Protein AF-A0A3M1IT07-F1 (afdb_monomer_lite)

pLDDT: mean 84.41, std 12.86, range [57.12, 96.81]

Foldseek 3Di:
DDDDDDDDDDDDPPDLLAWPQADPPDPDRPDIDADWDQDPVGIWGKAAQVSVLVVVLVCQVVVPPPAFAFDWDDDPPDIWGLCDVPRHVSCVAANTWDADDPDPVSVVVCVVVVRCVVGDDDPGIDTDHHPDDDGMGTD

Radius of gyration: 18.77 Å; chains: 1; bounding box: 45×37×48 Å

Sequence (139 aa):
MSFVTGLLLIDAPASALNNLGSVPGARTDNTVGVKMIKTKEGAYPYVSAQAFRYWLRTTLENADLGWQSAPIFREKKVAYTDANPIKWWDDDLFGYMRAPSKKADAAKAREEAGTLVEATPTTDTVTRVSPFRVSTLVS

Secondary structure (DSSP, 8-state):
------------TT---SEEEE-TT-SSTT-EEEPEEE-SS-EEEEE-HHHHHHHHHHHHHHTTS---PPPEEEETTEEEE---TTT-HHHHHH-EEE-----HHHHHHHHHT-TTTTSPP-SS-EEE--SS----EE-

Structure (mmCIF, N/CA/C/O backbone):
data_AF-A0A3M1IT07-F1
#
_entry.id   AF-A0A3M1IT07-F1
#
loop_
_atom_site.group_PDB
_atom_site.id
_atom_site.type_symbol
_atom_site.label_atom_id
_atom_site.label_alt_id
_atom_site.label_comp_id
_atom_site.label_asym_id
_atom_site.label_entity_id
_atom_site.label_seq_id
_atom_site.pdbx_PDB_ins_code
_atom_site.Cartn_x
_atom_site.Cartn_y
_atom_site.Cartn_z
_atom_site.occupancy
_atom_site.B_iso_or_equiv
_atom_site.auth_seq_id
_atom_site.auth_comp_id
_atom_site.auth_asym_id
_atom_site.auth_atom_id
_atom_site.pdbx_PDB_model_num
ATOM 1 N N . MET A 1 1 ? -17.639 -7.177 -17.597 1.00 65.56 1 MET A N 1
ATOM 2 C CA . MET A 1 1 ? -16.620 -7.228 -16.527 1.00 65.56 1 MET A CA 1
ATOM 3 C C . MET A 1 1 ? -17.293 -7.708 -15.261 1.00 65.56 1 MET A C 1
ATOM 5 O O . MET A 1 1 ? -18.309 -7.140 -14.886 1.00 65.56 1 MET A O 1
ATOM 9 N N . SER A 1 2 ? -16.770 -8.768 -14.659 1.00 87.25 2 SER A N 1
ATOM 10 C CA . SE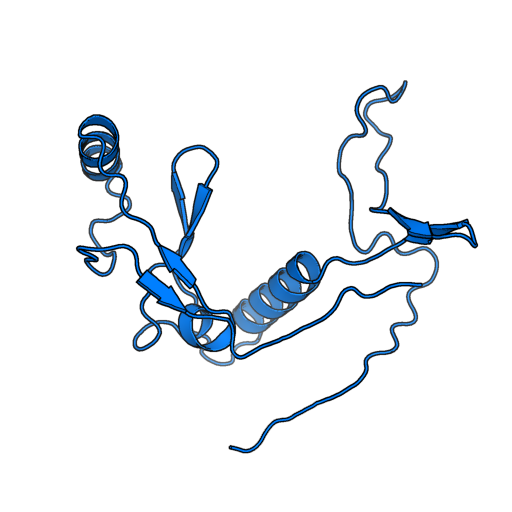R A 1 2 ? -17.222 -9.306 -13.376 1.00 87.25 2 SER A CA 1
ATOM 11 C C . SER A 1 2 ? -16.377 -8.709 -12.252 1.00 87.25 2 SER A C 1
ATOM 13 O O . SER A 1 2 ? -15.153 -8.678 -12.358 1.00 87.25 2 SER A O 1
ATOM 15 N N . PHE A 1 3 ? -17.025 -8.234 -11.190 1.00 91.38 3 PHE A N 1
ATOM 16 C CA . PHE A 1 3 ? -16.362 -7.701 -10.001 1.00 91.38 3 PHE A CA 1
ATOM 17 C C . PHE A 1 3 ? -16.742 -8.544 -8.788 1.00 91.38 3 PHE A C 1
ATOM 19 O O . PHE A 1 3 ? -17.893 -8.959 -8.661 1.00 91.38 3 PHE A O 1
ATOM 26 N N . VAL A 1 4 ? -15.785 -8.761 -7.887 1.00 94.75 4 VAL A N 1
ATOM 27 C CA . VAL A 1 4 ? -16.045 -9.300 -6.549 1.00 94.75 4 VAL A CA 1
ATOM 28 C C . VAL A 1 4 ? -16.060 -8.122 -5.583 1.00 94.75 4 VAL A C 1
ATOM 30 O O . VAL A 1 4 ? -15.157 -7.289 -5.595 1.00 94.75 4 VAL A O 1
ATOM 33 N N . THR A 1 5 ? -17.113 -8.008 -4.780 1.00 95.69 5 THR A N 1
ATOM 34 C CA . THR A 1 5 ? -17.260 -6.963 -3.760 1.00 95.69 5 THR A CA 1
ATOM 35 C C . THR A 1 5 ? -17.647 -7.621 -2.447 1.00 95.69 5 THR A C 1
ATOM 37 O O . THR A 1 5 ? -18.413 -8.581 -2.439 1.00 95.69 5 THR A O 1
ATOM 40 N N . GLY A 1 6 ? -17.105 -7.115 -1.345 1.00 94.62 6 GLY A N 1
ATOM 41 C CA . GLY A 1 6 ? -17.363 -7.640 -0.012 1.00 94.62 6 GLY A CA 1
ATOM 42 C C . GLY A 1 6 ? -17.228 -6.559 1.050 1.00 94.62 6 GLY A C 1
ATOM 43 O O . GLY A 1 6 ? -16.728 -5.464 0.784 1.00 94.62 6 GLY A O 1
ATOM 44 N N . LEU A 1 7 ? -17.684 -6.892 2.252 1.00 95.25 7 LEU A N 1
ATOM 45 C CA . LEU A 1 7 ? -17.575 -6.062 3.444 1.00 95.25 7 LEU A CA 1
ATOM 46 C C . LEU A 1 7 ? -16.818 -6.844 4.515 1.00 95.25 7 LEU A C 1
ATOM 48 O O . LEU A 1 7 ? -17.027 -8.044 4.676 1.00 95.25 7 LEU A O 1
ATOM 52 N N . LEU A 1 8 ? -15.936 -6.151 5.232 1.00 93.00 8 LEU A N 1
ATOM 53 C CA . LEU A 1 8 ? -15.160 -6.711 6.330 1.00 93.00 8 LEU A CA 1
ATOM 54 C C . LEU A 1 8 ? -15.595 -6.038 7.629 1.00 93.00 8 LEU A C 1
ATOM 56 O O . LEU A 1 8 ? -15.523 -4.816 7.745 1.00 93.00 8 LEU A O 1
ATOM 60 N N . LEU A 1 9 ? -16.011 -6.850 8.598 1.00 92.69 9 LEU A N 1
ATOM 61 C CA . LEU A 1 9 ? -16.128 -6.459 9.996 1.00 92.69 9 LEU A CA 1
ATOM 62 C C . LEU A 1 9 ? -14.959 -7.102 10.740 1.00 92.69 9 LEU A C 1
ATOM 64 O O . LEU A 1 9 ? -14.793 -8.319 10.681 1.00 92.69 9 LEU A O 1
ATOM 68 N N . ILE A 1 10 ? -14.139 -6.287 11.397 1.00 90.62 10 ILE A N 1
ATOM 69 C CA . ILE A 1 10 ? -12.971 -6.758 12.141 1.00 90.62 10 ILE A CA 1
ATOM 70 C C . ILE A 1 10 ? -13.201 -6.461 13.617 1.00 90.62 10 ILE A C 1
ATOM 72 O O . ILE A 1 10 ? -13.256 -5.297 14.006 1.00 90.62 10 ILE A O 1
ATOM 76 N N . ASP A 1 11 ? -13.310 -7.514 14.421 1.00 92.38 11 ASP A N 1
ATOM 77 C CA . ASP A 1 11 ? -13.308 -7.409 15.877 1.00 92.38 11 ASP A CA 1
ATOM 78 C C . ASP A 1 11 ? -11.861 -7.483 16.383 1.00 92.38 11 ASP A C 1
ATOM 80 O O . ASP A 1 11 ? -11.190 -8.509 16.255 1.00 92.38 11 ASP A O 1
ATOM 84 N N . ALA A 1 12 ? -11.349 -6.356 16.875 1.00 89.38 12 ALA A N 1
ATOM 85 C CA . ALA A 1 12 ? -9.958 -6.197 17.292 1.00 89.38 12 ALA A CA 1
ATOM 86 C C . ALA A 1 12 ? -9.874 -5.350 18.577 1.00 89.38 12 ALA A C 1
ATOM 88 O O . ALA A 1 12 ? -9.439 -4.191 18.542 1.00 89.38 12 ALA A O 1
ATOM 89 N N . PRO A 1 13 ? -10.307 -5.896 19.729 1.00 86.50 13 PRO A N 1
ATOM 90 C CA . PRO A 1 13 ? -10.332 -5.160 20.986 1.00 86.50 13 PRO A CA 1
ATOM 91 C C . PRO A 1 13 ? -8.919 -4.726 21.392 1.00 86.50 13 PRO A C 1
ATOM 93 O O . PRO A 1 13 ? -7.951 -5.469 21.225 1.00 86.50 13 PRO A O 1
ATOM 96 N N . ALA A 1 14 ? -8.799 -3.495 21.902 1.00 83.56 14 ALA A N 1
ATOM 97 C CA . ALA A 1 14 ? -7.543 -2.887 22.366 1.00 83.56 14 ALA A CA 1
ATOM 98 C C . ALA A 1 14 ? -6.366 -2.935 21.360 1.00 83.56 14 ALA A C 1
ATOM 100 O O . ALA A 1 14 ? -5.204 -2.823 21.750 1.00 83.56 14 ALA A O 1
ATOM 101 N N . SER A 1 15 ? -6.645 -3.091 20.062 1.00 85.75 15 SER A N 1
ATOM 102 C CA . SER A 1 15 ? -5.615 -3.288 19.041 1.00 85.75 15 SER A CA 1
ATOM 103 C C . SER A 1 15 ? -5.174 -1.975 18.391 1.00 85.75 15 SER A C 1
ATOM 105 O O . SER A 1 15 ? -5.985 -1.180 17.918 1.00 85.75 15 SER A O 1
ATOM 107 N N . ALA A 1 16 ? -3.860 -1.769 18.288 1.00 86.69 16 ALA A N 1
ATOM 108 C CA . ALA A 1 16 ? -3.256 -0.616 17.618 1.00 86.69 16 ALA A CA 1
ATOM 109 C C . ALA A 1 16 ? -2.967 -0.913 16.135 1.00 86.69 16 ALA A C 1
ATOM 111 O O . ALA A 1 16 ? -1.821 -0.927 15.689 1.00 86.69 16 ALA A O 1
ATOM 112 N N . LEU A 1 17 ? -4.024 -1.164 15.361 1.00 87.62 17 LEU A N 1
ATOM 113 C CA .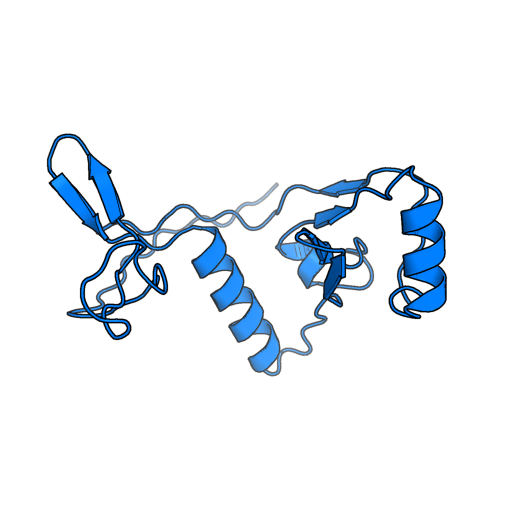 LEU A 1 17 ? -3.927 -1.650 13.979 1.00 87.62 17 LEU A CA 1
ATOM 114 C C . LEU A 1 17 ? -3.244 -0.676 12.996 1.00 87.62 17 LEU A C 1
ATOM 116 O O . LEU A 1 17 ? -2.735 -1.089 11.965 1.00 87.62 17 LEU A O 1
ATOM 120 N N . ASN A 1 18 ? -3.201 0.626 13.267 1.00 89.19 18 ASN A N 1
ATOM 121 C CA . ASN A 1 18 ? -2.556 1.584 12.366 1.00 89.19 18 ASN A CA 1
ATOM 122 C C . ASN A 1 18 ? -1.829 2.649 13.173 1.00 89.19 18 ASN A C 1
ATOM 124 O O . ASN A 1 18 ? -2.401 3.679 13.537 1.00 89.19 18 ASN A O 1
ATOM 128 N N . ASN A 1 19 ? -0.563 2.371 13.470 1.00 86.06 19 ASN A N 1
ATOM 129 C CA . ASN A 1 19 ? 0.252 3.251 14.288 1.00 86.06 19 ASN A CA 1
ATOM 130 C C . ASN A 1 19 ? 0.608 4.548 13.549 1.00 86.06 19 ASN A C 1
ATOM 132 O O . ASN A 1 19 ? 0.963 4.563 12.368 1.00 86.06 19 ASN A O 1
ATOM 136 N N . LEU A 1 20 ? 0.515 5.654 14.279 1.00 76.88 20 LEU A N 1
ATOM 137 C CA . LEU A 1 20 ? 0.920 6.991 13.859 1.00 76.88 20 LEU A CA 1
ATOM 138 C C . LEU A 1 20 ? 2.446 7.171 13.960 1.00 76.88 20 LEU A C 1
ATOM 140 O O . LEU A 1 20 ? 2.993 8.055 13.307 1.00 76.88 20 LEU A O 1
ATOM 144 N N . GLY A 1 21 ? 3.124 6.308 14.723 1.00 75.50 21 GLY A N 1
ATOM 145 C CA . GLY A 1 21 ? 4.536 6.462 15.067 1.00 75.50 21 GLY A CA 1
ATOM 146 C C . GLY A 1 21 ? 4.712 7.432 16.235 1.00 75.50 21 GLY A C 1
ATOM 147 O O . GLY A 1 21 ? 3.830 7.539 17.091 1.00 75.50 21 GLY A O 1
ATOM 148 N N . SER A 1 22 ? 5.848 8.128 16.272 1.00 68.81 22 SER A N 1
ATOM 149 C CA . SER A 1 22 ? 6.112 9.156 17.277 1.00 68.81 22 SER A CA 1
ATOM 150 C C . SER A 1 22 ? 5.193 10.362 17.075 1.00 68.81 22 SER A C 1
ATOM 152 O O . SER A 1 22 ? 4.991 10.843 15.959 1.00 68.81 22 SER A O 1
ATOM 154 N N . VAL A 1 23 ? 4.617 10.852 18.171 1.00 66.56 23 VAL A N 1
ATOM 155 C CA . VAL A 1 23 ? 3.729 12.019 18.159 1.00 66.56 23 VAL A CA 1
ATOM 156 C C . VAL A 1 23 ? 4.573 13.282 18.371 1.00 66.56 23 VAL A C 1
ATOM 158 O O . VAL A 1 23 ? 5.154 13.437 19.449 1.00 66.56 23 VAL A O 1
ATOM 161 N N . PRO A 1 24 ? 4.655 14.207 17.393 1.00 63.34 24 PRO A N 1
ATOM 162 C CA . PRO A 1 24 ? 5.401 15.449 17.567 1.00 63.34 24 PRO A CA 1
ATOM 163 C C . PRO A 1 24 ? 4.844 16.251 18.751 1.00 63.34 24 PRO A C 1
ATOM 165 O O . PRO A 1 24 ? 3.660 16.583 18.770 1.00 63.34 24 PRO A O 1
ATOM 168 N N . GLY A 1 25 ? 5.687 16.550 19.743 1.00 64.94 25 GLY A N 1
ATOM 169 C CA . GLY A 1 25 ? 5.293 17.287 20.951 1.00 64.94 25 GLY A CA 1
ATOM 170 C C . GLY A 1 25 ? 4.804 16.425 22.122 1.00 64.94 25 GLY A C 1
ATOM 171 O O . GLY A 1 25 ? 4.388 16.981 23.140 1.00 64.94 25 GLY A O 1
ATOM 172 N N . ALA A 1 26 ? 4.862 15.092 22.027 1.00 67.56 26 ALA A N 1
ATOM 173 C CA . ALA A 1 26 ? 4.667 14.238 23.196 1.00 67.56 26 ALA A CA 1
ATOM 174 C C . ALA A 1 26 ? 5.796 14.450 24.219 1.00 67.56 26 ALA A C 1
ATOM 176 O O . ALA A 1 26 ? 6.965 14.559 23.863 1.00 67.56 26 ALA A O 1
ATOM 177 N N . ARG A 1 27 ? 5.436 14.498 25.510 1.00 57.66 27 ARG A N 1
ATOM 178 C CA . ARG A 1 27 ? 6.386 14.683 26.626 1.00 57.66 27 ARG A CA 1
ATOM 179 C C . ARG A 1 27 ? 7.395 13.539 26.771 1.00 57.66 27 ARG A C 1
ATOM 181 O O . ARG A 1 27 ? 8.403 13.717 27.445 1.00 57.66 27 ARG A O 1
ATOM 188 N N . THR A 1 28 ? 7.098 12.376 26.200 1.00 57.94 28 THR A N 1
ATOM 189 C CA . THR A 1 28 ? 7.916 11.167 26.283 1.00 57.94 28 THR A CA 1
ATOM 190 C C . THR A 1 28 ? 7.977 10.487 24.918 1.00 57.94 28 THR A C 1
ATOM 192 O O . THR A 1 28 ? 6.945 10.282 24.273 1.00 57.94 28 THR A O 1
ATOM 195 N N . ASP A 1 29 ? 9.178 10.074 24.512 1.00 58.16 29 ASP A N 1
ATOM 196 C CA . ASP A 1 29 ? 9.435 9.399 23.228 1.00 58.16 29 ASP A CA 1
ATOM 197 C C . ASP A 1 29 ? 8.750 8.023 23.101 1.00 58.16 29 ASP A C 1
ATOM 199 O O . ASP A 1 29 ? 8.655 7.470 22.009 1.00 58.16 29 ASP A O 1
ATOM 203 N N . ASN A 1 30 ? 8.207 7.491 24.201 1.00 57.12 30 ASN A N 1
ATOM 204 C CA . ASN A 1 30 ? 7.501 6.206 24.244 1.00 57.12 30 ASN A CA 1
ATOM 205 C C . ASN A 1 30 ? 5.991 6.317 23.975 1.00 57.12 30 ASN A C 1
ATOM 207 O O . ASN A 1 30 ? 5.275 5.320 24.063 1.00 57.12 30 ASN A O 1
ATOM 211 N N . THR A 1 31 ? 5.477 7.513 23.675 1.00 61.44 31 THR A N 1
ATOM 212 C CA . THR A 1 31 ? 4.061 7.673 23.328 1.00 61.44 31 THR A CA 1
ATOM 213 C C . THR A 1 31 ? 3.850 7.315 21.861 1.00 61.44 31 THR A C 1
ATOM 215 O O . THR A 1 31 ? 4.245 8.068 20.969 1.00 61.44 31 THR A O 1
ATOM 218 N N . VAL A 1 32 ? 3.189 6.185 21.607 1.00 64.06 32 VAL A N 1
ATOM 219 C CA . VAL A 1 32 ? 2.789 5.777 20.257 1.00 64.06 32 VAL A CA 1
ATOM 220 C C . VAL A 1 32 ? 1.282 5.963 20.106 1.00 64.06 32 VAL A C 1
ATOM 222 O O . VAL A 1 32 ? 0.499 5.426 20.885 1.00 64.06 32 VAL A O 1
ATOM 225 N N . GLY A 1 33 ? 0.873 6.776 19.132 1.00 78.06 33 GLY A N 1
ATOM 226 C CA . GLY A 1 33 ? -0.539 7.038 18.847 1.00 78.06 33 GLY A CA 1
ATOM 227 C C . GLY A 1 33 ? -1.095 6.114 17.766 1.00 78.06 33 GLY A C 1
ATOM 228 O O . GLY A 1 33 ? -0.359 5.676 16.887 1.00 78.06 33 GLY A O 1
ATOM 229 N N . VAL A 1 34 ? -2.408 5.889 17.763 1.00 86.44 34 VAL A N 1
ATOM 230 C CA . VAL A 1 34 ? -3.126 5.279 16.629 1.00 86.44 34 VAL A CA 1
ATOM 231 C C . VAL A 1 34 ? -3.615 6.390 15.700 1.00 86.44 34 VAL A C 1
ATOM 233 O O . VAL A 1 34 ? -3.926 7.495 16.149 1.00 86.44 34 VAL A O 1
ATOM 236 N N . LYS A 1 35 ? -3.671 6.137 14.389 1.00 89.50 35 LYS A N 1
ATOM 237 C CA . LYS A 1 35 ? -4.250 7.108 13.453 1.00 89.50 35 LYS A CA 1
ATOM 238 C C . LYS A 1 35 ? -5.747 7.264 13.715 1.00 89.50 35 LYS A C 1
ATOM 240 O O . LYS A 1 35 ? -6.483 6.281 13.740 1.00 89.50 35 LYS A O 1
ATOM 245 N N . MET A 1 36 ? -6.183 8.515 13.848 1.00 90.44 36 MET A N 1
ATOM 246 C CA . MET A 1 36 ? -7.572 8.877 14.134 1.00 90.44 36 MET A CA 1
ATOM 247 C C . MET A 1 36 ? -8.179 9.678 12.980 1.00 90.44 36 MET A C 1
ATOM 249 O O . MET A 1 36 ? -7.498 10.510 12.376 1.00 90.44 36 MET A O 1
ATOM 253 N N . ILE A 1 37 ? -9.464 9.464 12.706 1.00 90.62 37 ILE A N 1
ATOM 254 C CA . ILE A 1 37 ? -10.289 10.321 11.852 1.00 90.62 37 ILE A CA 1
ATOM 255 C C . ILE A 1 37 ? -11.234 11.134 12.738 1.00 90.62 37 ILE A C 1
ATOM 257 O O . ILE A 1 37 ? -11.772 10.619 13.715 1.00 90.62 37 ILE A O 1
ATOM 261 N N . LYS A 1 38 ? -11.408 12.423 12.429 1.00 91.88 38 LYS A N 1
ATOM 262 C CA . LYS A 1 38 ? -12.335 13.304 13.151 1.00 91.88 38 LYS A CA 1
ATOM 263 C C . LYS A 1 38 ? -13.651 13.394 12.389 1.00 91.88 38 LYS A C 1
ATOM 265 O O . LYS A 1 38 ? -13.653 13.740 11.210 1.00 91.88 38 LYS A O 1
ATOM 270 N N . THR A 1 39 ? -14.749 13.124 13.076 1.00 90.06 39 THR A N 1
ATOM 271 C CA . THR A 1 39 ? -16.121 13.262 12.579 1.00 90.06 39 THR A CA 1
ATOM 272 C C . THR A 1 39 ? -16.886 14.241 13.475 1.00 90.06 39 THR A C 1
ATOM 274 O O . THR A 1 39 ? -16.333 14.781 14.435 1.00 90.06 39 THR A O 1
ATOM 277 N N . LYS A 1 40 ? -18.162 14.503 13.166 1.00 92.50 40 LYS A N 1
ATOM 278 C CA . LYS A 1 40 ? -19.026 15.314 14.043 1.00 92.50 40 LYS A CA 1
ATOM 279 C C . LYS A 1 40 ? -19.294 14.640 15.395 1.00 92.50 40 LYS A C 1
ATOM 281 O O . LYS A 1 40 ? -19.582 15.335 16.359 1.00 92.50 40 LYS A O 1
ATOM 286 N N . GLU A 1 41 ? -19.206 13.316 15.444 1.00 91.56 41 GLU A N 1
ATOM 287 C CA . GLU A 1 41 ? -19.537 12.495 16.614 1.00 91.56 41 GLU A CA 1
ATOM 288 C C . GLU A 1 41 ? -18.323 12.256 17.518 1.00 91.56 41 GLU A C 1
ATOM 290 O O . GLU A 1 41 ? -18.477 11.943 18.695 1.00 91.56 41 GLU A O 1
ATOM 295 N N . GLY A 1 42 ? -17.106 12.452 17.001 1.00 91.31 42 GLY A N 1
ATOM 296 C CA . GLY A 1 42 ? -15.888 12.315 17.787 1.00 91.31 42 GLY A CA 1
ATOM 297 C C . GLY A 1 42 ? -14.662 11.974 16.951 1.00 91.31 42 GLY A C 1
ATOM 298 O O . GLY A 1 42 ? -14.626 12.167 15.735 1.00 91.31 42 GLY A O 1
ATOM 299 N N . ALA A 1 43 ? -13.622 11.486 17.624 1.00 90.25 43 ALA A N 1
ATOM 300 C CA . ALA A 1 43 ? -12.428 10.957 16.983 1.00 90.25 43 ALA A CA 1
ATOM 301 C C . ALA A 1 43 ? -12.447 9.427 17.054 1.00 90.25 43 ALA A C 1
ATOM 303 O O . ALA A 1 43 ? -12.491 8.869 18.147 1.00 90.25 43 ALA A O 1
ATOM 304 N N . TYR A 1 44 ? -12.346 8.772 15.900 1.00 90.00 44 TYR A N 1
ATOM 305 C CA . TYR A 1 44 ? -12.380 7.314 15.781 1.00 90.00 44 TYR A CA 1
ATOM 306 C C . TYR A 1 44 ? -11.033 6.789 15.285 1.00 90.00 44 TYR A C 1
ATOM 308 O O . TYR A 1 44 ? -10.446 7.402 14.382 1.00 90.00 44 TYR A O 1
ATOM 316 N N . PRO A 1 45 ? -10.514 5.679 15.836 1.00 90.38 45 PRO A N 1
ATOM 317 C CA . PRO A 1 45 ? -9.352 5.022 15.260 1.00 90.38 45 PRO A CA 1
ATOM 318 C C . PRO A 1 45 ? -9.701 4.486 13.871 1.00 90.38 45 PRO A C 1
ATOM 320 O O . PRO A 1 45 ? -10.818 4.027 13.628 1.00 90.38 45 PRO A O 1
ATOM 323 N N . TYR A 1 46 ? -8.745 4.546 12.945 1.00 92.38 46 TYR A N 1
ATOM 324 C CA . TYR A 1 46 ? -8.946 4.008 11.602 1.00 92.38 46 TYR A CA 1
ATOM 325 C C . TYR A 1 46 ? -7.696 3.331 11.039 1.00 92.38 46 TYR A C 1
ATOM 327 O O . TYR A 1 46 ? -6.556 3.755 11.255 1.00 92.38 46 TYR A O 1
ATOM 335 N N . VAL A 1 47 ? -7.918 2.310 10.215 1.00 94.44 47 VAL A N 1
ATOM 336 C CA . VAL A 1 47 ? -6.891 1.707 9.364 1.00 94.44 47 VAL A CA 1
ATOM 337 C C . VAL A 1 47 ? -6.993 2.325 7.979 1.00 94.44 47 VAL A C 1
ATOM 339 O O . VAL A 1 47 ? -8.050 2.307 7.343 1.00 94.44 47 VAL A O 1
ATOM 342 N N . SER A 1 48 ? -5.896 2.908 7.495 1.00 93.94 48 SER A N 1
ATOM 343 C CA . SER A 1 48 ? -5.882 3.490 6.157 1.00 93.94 48 SER A CA 1
ATOM 344 C C . SER A 1 48 ? -5.960 2.394 5.096 1.00 93.94 48 SER A C 1
ATOM 346 O O . SER A 1 48 ? -5.409 1.307 5.265 1.00 93.94 48 SER A O 1
ATOM 348 N N . ALA A 1 49 ? -6.560 2.706 3.946 1.00 94.62 49 ALA A N 1
ATOM 349 C CA . ALA A 1 49 ? -6.563 1.794 2.801 1.00 94.62 49 ALA A CA 1
ATOM 350 C C . ALA A 1 49 ? -5.140 1.362 2.389 1.00 94.62 49 ALA A C 1
ATOM 352 O O . ALA A 1 49 ? -4.929 0.255 1.903 1.00 94.62 49 ALA A O 1
ATOM 353 N N . GLN A 1 50 ? -4.145 2.232 2.598 1.00 92.31 50 GLN A N 1
ATOM 354 C CA . GLN A 1 50 ? -2.742 1.919 2.335 1.00 92.31 50 GLN A CA 1
ATOM 355 C C . GLN A 1 50 ? -2.172 0.898 3.326 1.00 92.31 50 GLN A C 1
ATOM 357 O O . GLN A 1 50 ? -1.445 0.010 2.895 1.00 92.31 50 GLN A O 1
ATOM 362 N N . ALA A 1 51 ? -2.503 1.002 4.618 1.00 93.69 51 ALA A N 1
ATOM 363 C CA . ALA A 1 51 ? -2.076 0.024 5.616 1.00 93.69 51 ALA A CA 1
ATOM 364 C C . ALA A 1 51 ? -2.663 -1.361 5.307 1.00 93.69 51 ALA A C 1
ATOM 366 O O . ALA A 1 51 ? -1.926 -2.340 5.286 1.00 93.69 51 ALA A O 1
ATOM 367 N N . PHE A 1 52 ? -3.948 -1.425 4.942 1.00 95.38 52 PHE A N 1
ATOM 368 C CA . PHE A 1 52 ? -4.572 -2.685 4.537 1.00 95.38 52 PHE A CA 1
ATOM 369 C C . PHE A 1 52 ? -3.917 -3.289 3.287 1.00 95.38 52 PHE A C 1
ATOM 371 O O . PHE A 1 52 ? -3.608 -4.477 3.261 1.00 95.38 52 PHE A O 1
ATOM 378 N N . ARG A 1 53 ? -3.659 -2.477 2.248 1.00 95.12 53 ARG A N 1
ATOM 379 C CA . ARG A 1 53 ? -2.944 -2.945 1.045 1.00 95.12 53 ARG A CA 1
ATOM 380 C C . ARG A 1 53 ? -1.551 -3.474 1.373 1.00 95.12 53 ARG A C 1
ATOM 382 O O . ARG A 1 53 ? -1.157 -4.492 0.821 1.00 95.12 53 ARG A O 1
ATOM 389 N N . TYR A 1 54 ? -0.832 -2.799 2.268 1.00 93.06 54 TYR A N 1
ATOM 390 C CA . TYR A 1 54 ? 0.473 -3.257 2.731 1.00 93.06 54 TYR A CA 1
ATOM 391 C C . TYR A 1 54 ? 0.376 -4.624 3.415 1.00 93.06 54 TYR A C 1
ATOM 393 O O . TYR A 1 54 ? 1.133 -5.519 3.061 1.00 93.06 54 TYR A O 1
ATOM 401 N N . TRP A 1 55 ? -0.592 -4.823 4.315 1.00 95.06 55 TRP A N 1
ATOM 402 C CA . TRP A 1 55 ? -0.809 -6.129 4.940 1.00 95.06 55 TRP A CA 1
ATOM 403 C C . TRP A 1 55 ? -1.101 -7.215 3.924 1.00 95.06 55 TRP A C 1
ATOM 405 O O . TRP A 1 55 ? -0.456 -8.251 3.966 1.00 95.06 55 TRP A O 1
ATOM 415 N N . LEU A 1 56 ? -2.020 -6.963 2.988 1.00 95.75 56 LEU A N 1
ATOM 416 C CA . LEU A 1 56 ? -2.353 -7.942 1.960 1.00 95.75 56 LEU A CA 1
ATOM 417 C C . LEU A 1 56 ? -1.125 -8.300 1.117 1.00 95.75 56 LEU A C 1
ATOM 419 O O . LEU A 1 56 ? -0.883 -9.478 0.890 1.00 95.75 56 LEU A O 1
ATOM 423 N N . ARG A 1 57 ? -0.327 -7.309 0.702 1.00 94.88 57 ARG A N 1
ATOM 424 C CA . ARG A 1 57 ? 0.928 -7.542 -0.024 1.00 94.88 57 ARG A CA 1
ATOM 425 C C . ARG A 1 57 ? 1.880 -8.430 0.773 1.00 94.88 57 ARG A C 1
ATOM 427 O O . ARG A 1 57 ? 2.330 -9.443 0.255 1.00 94.88 57 ARG A O 1
ATOM 434 N N . THR A 1 58 ? 2.128 -8.091 2.037 1.00 94.56 58 THR A N 1
ATOM 435 C CA . THR A 1 58 ? 3.001 -8.879 2.916 1.00 94.56 58 THR A CA 1
ATOM 436 C C . THR A 1 58 ? 2.445 -10.281 3.158 1.00 94.56 58 THR A C 1
ATOM 438 O O . THR A 1 58 ? 3.201 -11.243 3.207 1.00 94.56 58 THR A O 1
ATOM 441 N N . THR A 1 59 ? 1.130 -10.442 3.291 1.00 95.88 59 THR A N 1
ATOM 442 C CA . THR A 1 59 ? 0.511 -11.765 3.406 1.00 95.88 59 THR A CA 1
ATOM 443 C C . THR A 1 59 ? 0.730 -12.578 2.135 1.00 95.88 59 THR A C 1
ATOM 445 O O . THR A 1 59 ? 1.152 -13.722 2.240 1.00 95.88 59 THR A O 1
ATOM 448 N N . LEU A 1 60 ? 0.505 -12.000 0.951 1.00 95.88 60 LEU A N 1
ATOM 449 C CA . LEU A 1 60 ? 0.701 -12.678 -0.336 1.00 95.88 60 LEU A CA 1
ATOM 450 C C . LEU A 1 60 ? 2.161 -13.096 -0.555 1.00 95.88 60 LEU A C 1
ATOM 452 O O . LEU A 1 60 ? 2.411 -14.218 -0.986 1.00 95.88 60 LEU A O 1
ATOM 456 N N . GLU A 1 61 ? 3.109 -12.237 -0.179 1.00 93.88 61 GLU A N 1
ATOM 457 C CA . GLU A 1 61 ? 4.550 -12.526 -0.183 1.00 93.88 61 GLU A CA 1
ATOM 458 C C . GLU A 1 61 ? 4.923 -13.743 0.668 1.00 93.88 61 GLU A C 1
ATOM 460 O O . GLU A 1 61 ? 5.820 -14.496 0.302 1.00 93.88 61 GLU A O 1
ATOM 465 N N . ASN A 1 62 ? 4.223 -13.954 1.784 1.00 95.38 62 ASN A N 1
ATOM 466 C CA . ASN A 1 62 ? 4.523 -15.016 2.744 1.00 95.38 62 ASN A CA 1
ATOM 467 C C . ASN A 1 62 ? 3.610 -16.251 2.614 1.00 95.38 62 ASN A C 1
ATOM 469 O O . ASN A 1 62 ? 3.765 -17.198 3.379 1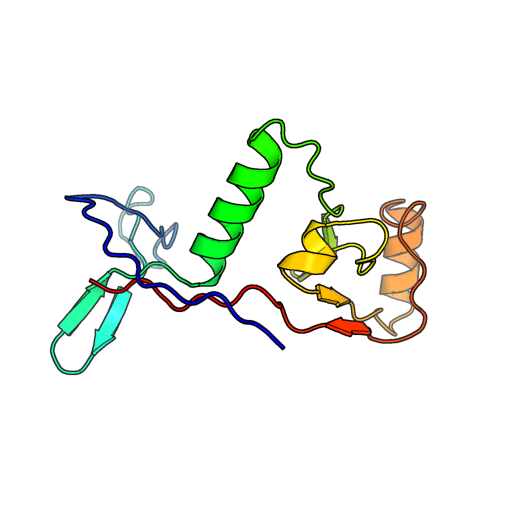.00 95.38 62 ASN A O 1
ATOM 473 N N . ALA A 1 63 ? 2.649 -16.256 1.685 1.00 93.44 63 ALA A N 1
ATOM 474 C CA . ALA A 1 63 ? 1.604 -17.284 1.606 1.00 93.44 63 ALA A CA 1
ATOM 475 C C . ALA A 1 63 ? 2.000 -18.559 0.827 1.00 93.44 63 ALA A C 1
ATOM 477 O O . ALA A 1 63 ? 1.150 -19.423 0.639 1.00 93.44 63 ALA A O 1
ATOM 478 N N . ASP A 1 64 ? 3.247 -18.674 0.354 1.00 92.25 64 ASP A N 1
ATOM 479 C CA . ASP A 1 64 ? 3.745 -19.791 -0.478 1.00 92.25 64 ASP A CA 1
ATOM 480 C C . ASP A 1 64 ? 2.872 -20.087 -1.721 1.00 92.25 64 ASP A C 1
ATOM 482 O O . ASP A 1 64 ? 2.659 -21.223 -2.135 1.00 92.25 64 ASP A O 1
ATOM 486 N N . LEU A 1 65 ? 2.329 -19.028 -2.336 1.00 94.44 65 LEU A N 1
ATOM 487 C CA . LEU A 1 65 ? 1.466 -19.108 -3.527 1.00 94.44 65 LEU A CA 1
ATOM 488 C C . LEU A 1 65 ? 2.233 -18.901 -4.846 1.00 94.44 65 LEU A C 1
ATOM 490 O O . LEU A 1 65 ? 1.619 -18.695 -5.892 1.00 94.44 65 LEU A O 1
ATOM 494 N N . GLY A 1 66 ? 3.569 -18.872 -4.803 1.00 94.56 66 GLY A N 1
ATOM 495 C CA . GLY A 1 66 ? 4.398 -18.462 -5.945 1.00 94.56 66 GLY A CA 1
ATOM 496 C C . GLY A 1 66 ? 4.233 -16.983 -6.326 1.00 94.56 66 GLY A C 1
ATOM 497 O O . GLY A 1 66 ? 4.435 -16.620 -7.484 1.00 94.56 66 GLY A O 1
ATOM 498 N N . TRP A 1 67 ? 3.831 -16.142 -5.365 1.00 96.06 67 TRP A N 1
ATOM 499 C CA . TRP A 1 67 ? 3.568 -14.718 -5.569 1.00 96.06 67 TRP A CA 1
ATOM 500 C C . TRP A 1 67 ? 4.792 -13.974 -6.128 1.00 96.06 67 TRP A C 1
ATOM 502 O O . TRP A 1 67 ? 5.884 -14.042 -5.567 1.00 96.06 67 TRP A O 1
ATOM 512 N N . GLN A 1 68 ? 4.595 -13.229 -7.221 1.00 95.81 68 GLN A N 1
ATOM 513 C CA . GLN A 1 68 ? 5.649 -12.462 -7.894 1.00 95.81 68 GLN A CA 1
ATOM 514 C C . GLN A 1 68 ? 5.627 -10.992 -7.448 1.00 95.81 68 GLN A C 1
ATOM 516 O O . GLN A 1 68 ? 4.961 -10.152 -8.067 1.00 95.81 68 GLN A O 1
ATOM 521 N N . SER A 1 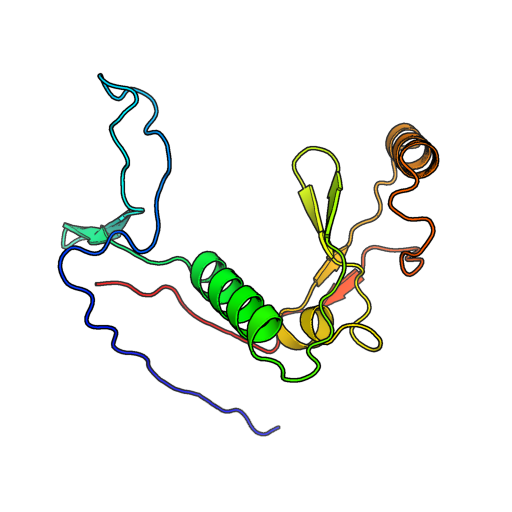69 ? 6.351 -10.673 -6.372 1.00 93.69 69 SER A N 1
ATOM 522 C CA . SER A 1 69 ? 6.466 -9.295 -5.871 1.00 93.69 69 SER A CA 1
ATOM 523 C C . SER A 1 69 ? 7.332 -8.411 -6.756 1.00 93.69 69 SER A C 1
ATOM 525 O O . SER A 1 69 ? 8.431 -8.793 -7.152 1.00 93.69 69 SER A O 1
ATOM 527 N N . ALA A 1 70 ? 6.863 -7.187 -7.002 1.00 92.88 70 ALA A N 1
ATOM 528 C CA . ALA A 1 70 ? 7.654 -6.179 -7.689 1.00 92.88 70 ALA A CA 1
ATOM 529 C C . ALA A 1 70 ? 8.775 -5.658 -6.770 1.00 92.88 70 ALA A C 1
ATOM 531 O O . ALA A 1 70 ? 8.528 -5.392 -5.588 1.00 92.88 70 ALA A O 1
ATOM 532 N N . PRO A 1 71 ? 9.998 -5.439 -7.285 1.00 90.50 71 PRO A N 1
ATOM 533 C CA . PRO A 1 71 ? 11.036 -4.760 -6.523 1.00 90.50 71 PRO A CA 1
ATOM 534 C C . PRO A 1 71 ? 10.610 -3.319 -6.211 1.00 90.50 71 PRO A C 1
ATOM 536 O O . PRO A 1 71 ? 9.987 -2.638 -7.031 1.00 90.50 71 PRO A O 1
ATOM 539 N N . ILE A 1 72 ? 10.957 -2.845 -5.011 1.00 88.25 72 ILE A N 1
ATOM 540 C CA . ILE A 1 72 ? 10.647 -1.486 -4.554 1.00 88.25 72 ILE A CA 1
ATOM 541 C C . ILE A 1 72 ? 11.897 -0.621 -4.671 1.00 88.25 72 ILE A C 1
ATOM 543 O O . ILE A 1 72 ? 12.864 -0.789 -3.926 1.00 88.25 72 ILE A O 1
ATOM 547 N N . PHE A 1 73 ? 11.834 0.375 -5.544 1.00 85.19 73 PHE A N 1
ATOM 548 C CA . PHE A 1 73 ? 12.867 1.390 -5.686 1.00 85.19 73 PHE A CA 1
ATOM 549 C C . PHE A 1 73 ? 12.557 2.580 -4.781 1.00 85.19 73 PHE A C 1
ATOM 551 O O . PHE A 1 73 ? 11.404 2.994 -4.635 1.00 85.19 73 PHE A O 1
ATOM 558 N N . ARG A 1 74 ? 13.593 3.144 -4.153 1.00 82.19 74 ARG A N 1
ATOM 559 C CA . ARG A 1 74 ? 13.475 4.327 -3.292 1.00 82.19 74 ARG A CA 1
ATOM 560 C C . ARG A 1 74 ? 14.370 5.441 -3.803 1.00 82.19 74 ARG A C 1
ATOM 562 O O . ARG A 1 74 ? 15.588 5.316 -3.817 1.00 82.19 74 ARG A O 1
ATOM 569 N N . GLU A 1 75 ? 13.753 6.562 -4.146 1.00 76.75 75 GLU A N 1
ATOM 570 C CA . GLU A 1 75 ? 14.434 7.796 -4.517 1.00 76.75 75 GLU A CA 1
ATOM 571 C C . GLU A 1 75 ? 14.027 8.910 -3.557 1.00 76.75 75 GLU A C 1
ATOM 573 O O . GLU A 1 75 ? 12.894 9.399 -3.572 1.00 76.75 75 GLU A O 1
ATOM 578 N N . LYS A 1 76 ? 14.967 9.348 -2.713 1.00 77.38 76 LYS A N 1
ATOM 579 C CA . LYS A 1 76 ? 14.723 10.361 -1.675 1.00 77.38 76 LYS A CA 1
ATOM 580 C C . LYS A 1 76 ? 13.536 9.969 -0.779 1.00 77.38 76 LYS A C 1
ATOM 582 O O . LYS A 1 76 ? 13.666 9.081 0.053 1.00 77.38 76 LYS A O 1
ATOM 587 N N . LYS A 1 77 ? 12.391 10.643 -0.932 1.00 77.88 77 LYS A N 1
ATOM 588 C CA . LYS A 1 77 ? 11.158 10.417 -0.156 1.00 77.88 77 LYS A CA 1
ATOM 589 C C . LYS A 1 77 ? 10.069 9.682 -0.947 1.00 77.88 77 LYS A C 1
ATOM 591 O O . LYS A 1 77 ? 8.946 9.582 -0.464 1.00 77.88 77 LYS A O 1
ATOM 596 N N . VAL A 1 78 ? 10.370 9.210 -2.155 1.00 80.88 78 VAL A N 1
ATOM 597 C CA . VAL A 1 78 ? 9.416 8.520 -3.027 1.00 80.88 78 VAL A CA 1
ATOM 598 C C . VAL A 1 78 ? 9.832 7.062 -3.157 1.00 80.88 78 VAL A C 1
ATOM 600 O O . VAL A 1 78 ? 10.985 6.767 -3.462 1.00 80.88 78 VAL A O 1
ATOM 603 N N . ALA A 1 79 ? 8.884 6.159 -2.923 1.00 85.38 79 ALA A N 1
ATOM 604 C CA . ALA A 1 79 ? 9.030 4.739 -3.205 1.00 85.38 79 ALA A CA 1
ATOM 605 C C . ALA A 1 79 ? 8.081 4.364 -4.344 1.00 85.38 79 ALA A C 1
ATOM 607 O O . ALA A 1 79 ? 6.932 4.810 -4.351 1.00 85.38 79 ALA A O 1
ATOM 608 N N . TYR A 1 80 ? 8.558 3.569 -5.294 1.00 88.88 80 TYR A N 1
ATOM 609 C CA . TYR A 1 80 ? 7.775 3.118 -6.438 1.00 88.88 80 TYR A CA 1
ATOM 610 C C . TYR A 1 80 ? 8.213 1.709 -6.858 1.00 88.88 80 TYR A C 1
ATOM 612 O O . TYR A 1 80 ? 9.329 1.285 -6.560 1.00 88.88 80 TYR A O 1
ATOM 620 N N . THR A 1 81 ? 7.312 0.973 -7.499 1.00 91.75 81 THR A N 1
ATOM 621 C CA . THR A 1 81 ? 7.550 -0.385 -8.004 1.00 91.75 81 THR A CA 1
ATOM 622 C C . THR A 1 81 ? 8.081 -0.359 -9.439 1.00 91.75 81 THR A C 1
ATOM 624 O O . THR A 1 81 ? 8.159 0.701 -10.068 1.00 91.75 81 THR A O 1
ATOM 627 N N . ASP A 1 82 ? 8.456 -1.520 -9.974 1.00 91.75 82 ASP A N 1
ATOM 628 C CA . ASP A 1 82 ? 9.033 -1.641 -11.317 1.00 91.75 82 ASP A CA 1
ATOM 629 C C . ASP A 1 82 ? 8.131 -1.138 -12.453 1.00 91.75 82 ASP A C 1
ATOM 631 O O . ASP A 1 82 ? 8.642 -0.673 -13.475 1.00 91.75 82 ASP A O 1
ATOM 635 N N . ALA A 1 83 ? 6.812 -1.122 -12.237 1.00 93.38 83 ALA A N 1
ATOM 636 C CA . ALA A 1 83 ? 5.795 -0.735 -13.210 1.00 93.38 83 ALA A CA 1
ATOM 637 C C . ALA A 1 83 ? 5.670 -1.723 -14.383 1.00 93.38 83 ALA A C 1
ATOM 639 O O . ALA A 1 83 ? 5.459 -1.323 -15.530 1.00 93.38 83 ALA A O 1
ATOM 640 N N . ASN A 1 84 ? 5.770 -3.021 -14.086 1.00 94.00 84 ASN A N 1
ATOM 641 C CA . ASN A 1 84 ? 5.662 -4.107 -15.054 1.00 94.00 84 ASN A CA 1
ATOM 642 C C . ASN A 1 84 ? 4.638 -5.165 -14.593 1.00 94.00 84 ASN A C 1
ATOM 644 O O . ASN A 1 84 ? 5.018 -6.163 -13.979 1.00 94.00 84 ASN A O 1
ATOM 648 N N . PRO A 1 85 ? 3.343 -4.993 -14.928 1.00 94.69 85 PRO A N 1
ATOM 649 C CA . PRO A 1 85 ? 2.281 -5.909 -14.505 1.00 94.69 85 PRO A CA 1
ATOM 650 C C . PRO A 1 85 ? 2.318 -7.264 -15.230 1.00 94.69 85 PRO A C 1
ATOM 652 O O . PRO A 1 85 ? 1.602 -8.180 -14.847 1.00 94.69 85 PRO A O 1
ATOM 655 N N . ILE A 1 86 ? 3.127 -7.405 -16.289 1.00 94.75 86 ILE A N 1
ATOM 656 C CA . ILE A 1 86 ? 3.315 -8.687 -16.986 1.00 94.75 86 ILE A CA 1
ATOM 657 C C . ILE A 1 86 ? 4.269 -9.576 -16.182 1.00 94.75 86 ILE A C 1
ATOM 659 O O . ILE A 1 86 ? 4.058 -10.782 -16.082 1.00 94.75 86 ILE A O 1
ATOM 663 N N . LYS A 1 87 ? 5.321 -8.978 -15.610 1.00 94.38 87 LYS A N 1
ATOM 664 C CA . LYS A 1 87 ? 6.324 -9.685 -14.807 1.00 94.38 87 LYS A CA 1
ATOM 665 C C . LYS A 1 87 ? 5.905 -9.819 -13.341 1.00 94.38 87 LYS A C 1
ATOM 667 O O . LYS A 1 87 ? 6.128 -10.868 -12.747 1.00 94.38 87 LYS A O 1
ATOM 672 N N . TRP A 1 88 ? 5.303 -8.776 -12.769 1.00 96.12 88 TRP A N 1
ATOM 673 C CA . TRP A 1 88 ? 5.033 -8.684 -11.336 1.00 96.12 88 TRP A CA 1
ATOM 674 C C . TRP A 1 88 ? 3.537 -8.644 -11.043 1.00 96.12 88 TRP A C 1
ATOM 676 O O . TRP A 1 88 ? 2.830 -7.715 -11.436 1.00 96.12 88 TRP A O 1
ATOM 686 N N . TRP A 1 89 ? 3.063 -9.626 -10.281 1.00 96.81 89 TRP A N 1
ATOM 687 C CA . TRP A 1 89 ? 1.657 -9.717 -9.882 1.00 96.81 89 TRP A CA 1
ATOM 688 C C . TRP A 1 89 ? 1.272 -8.597 -8.909 1.00 96.81 89 TRP A C 1
ATOM 690 O O . TRP A 1 89 ? 0.116 -8.184 -8.873 1.00 96.81 89 TRP A O 1
ATOM 700 N N . ASP A 1 90 ? 2.241 -8.048 -8.170 1.00 95.62 90 ASP A N 1
ATOM 701 C CA . ASP A 1 90 ? 2.043 -6.866 -7.322 1.00 95.62 90 ASP A CA 1
ATOM 702 C C . ASP A 1 90 ? 1.645 -5.625 -8.139 1.00 95.62 90 ASP A C 1
ATOM 704 O O . ASP A 1 90 ? 0.636 -4.983 -7.839 1.00 95.62 90 ASP A O 1
ATOM 708 N N . ASP A 1 91 ? 2.370 -5.340 -9.227 1.00 96.06 91 ASP A N 1
ATOM 709 C CA . ASP A 1 91 ? 2.035 -4.250 -10.155 1.00 96.06 91 ASP A CA 1
ATOM 710 C C . ASP A 1 91 ? 0.692 -4.493 -10.859 1.00 96.06 91 ASP A C 1
ATOM 712 O O . ASP A 1 91 ? -0.033 -3.541 -11.187 1.00 96.06 91 ASP A O 1
ATOM 716 N N . ASP A 1 92 ? 0.337 -5.764 -11.076 1.00 96.56 92 ASP A N 1
ATOM 717 C CA . ASP A 1 92 ? -0.958 -6.122 -11.637 1.00 96.56 92 ASP A CA 1
ATOM 718 C C . ASP A 1 92 ? -2.119 -5.894 -10.645 1.00 96.56 92 ASP A C 1
ATOM 720 O O . ASP A 1 92 ? -3.120 -5.259 -10.976 1.00 96.56 92 ASP A O 1
ATOM 724 N N . LEU A 1 93 ? -1.994 -6.353 -9.402 1.00 95.81 93 LEU A N 1
ATOM 725 C CA . LEU A 1 93 ? -3.091 -6.317 -8.434 1.00 95.81 93 LEU A CA 1
ATOM 726 C C . LEU A 1 93 ? -3.267 -4.948 -7.765 1.00 95.81 93 LEU A C 1
ATOM 728 O O . LEU A 1 93 ? -4.401 -4.498 -7.566 1.00 95.81 93 LEU A O 1
ATOM 732 N N . PHE A 1 94 ? -2.160 -4.295 -7.401 1.00 96.38 94 PHE A N 1
ATOM 733 C CA . PHE A 1 94 ? -2.156 -3.062 -6.606 1.00 96.38 94 PHE A CA 1
ATOM 734 C C . PHE A 1 94 ? -1.939 -1.794 -7.437 1.00 96.38 94 PHE A C 1
ATOM 736 O O . PHE A 1 94 ? -2.073 -0.681 -6.916 1.00 96.38 94 PHE A O 1
ATOM 743 N N . GLY A 1 95 ? -1.648 -1.946 -8.731 1.00 95.56 95 GLY A N 1
ATOM 744 C CA . GLY A 1 95 ? -1.332 -0.836 -9.620 1.00 95.56 95 GLY A CA 1
ATOM 745 C C . GLY A 1 95 ? -0.003 -0.160 -9.280 1.00 95.56 95 GLY A C 1
ATOM 746 O O . GLY A 1 95 ? 0.684 -0.499 -8.318 1.00 95.56 95 GLY A O 1
ATOM 747 N N . TYR A 1 96 ? 0.362 0.830 -10.088 1.00 94.75 96 TYR A N 1
ATOM 748 C CA . TYR A 1 96 ? 1.654 1.504 -9.986 1.00 94.75 96 TYR A CA 1
ATOM 749 C C . TYR A 1 96 ? 1.594 2.923 -10.549 1.00 94.75 96 TYR A C 1
ATOM 751 O O . TYR A 1 96 ? 0.729 3.283 -11.350 1.00 94.75 96 TYR A O 1
ATOM 759 N N . MET A 1 97 ? 2.560 3.736 -10.137 1.00 92.88 97 MET A N 1
ATOM 760 C CA . MET A 1 97 ? 2.850 5.038 -10.721 1.00 92.88 97 MET A CA 1
ATOM 761 C C . MET A 1 97 ? 4.362 5.214 -10.706 1.00 92.88 97 MET A C 1
ATOM 763 O O . MET A 1 97 ? 4.968 5.290 -9.638 1.00 92.88 97 MET A O 1
ATOM 767 N N . ARG A 1 98 ? 4.966 5.288 -11.890 1.00 89.31 98 ARG A N 1
ATOM 768 C CA . ARG A 1 98 ? 6.398 5.527 -12.051 1.00 89.31 98 ARG A CA 1
ATOM 769 C C . ARG A 1 98 ? 6.588 6.732 -12.950 1.00 89.31 98 ARG A C 1
ATOM 771 O O . ARG A 1 98 ? 6.210 6.720 -14.116 1.00 89.31 98 ARG A O 1
ATOM 778 N N . ALA A 1 99 ? 7.151 7.786 -12.372 1.00 85.00 99 ALA A N 1
ATOM 779 C CA . ALA A 1 99 ? 7.471 9.021 -13.067 1.00 85.00 99 ALA A CA 1
ATOM 780 C C . ALA A 1 99 ? 8.998 9.168 -13.117 1.00 85.00 99 ALA A C 1
ATOM 782 O O . ALA A 1 99 ? 9.617 9.450 -12.082 1.00 85.00 99 ALA A O 1
ATOM 783 N N . PRO A 1 100 ? 9.643 8.960 -14.276 1.00 74.62 100 PRO A N 1
ATOM 784 C CA . PRO A 1 100 ? 11.068 9.217 -14.391 1.00 74.62 100 PRO A CA 1
ATOM 785 C C . PRO A 1 100 ? 11.347 10.710 -14.142 1.00 74.62 100 PRO A C 1
ATOM 787 O O . PRO A 1 100 ? 10.719 11.595 -14.723 1.00 74.62 100 PRO A O 1
ATOM 790 N N . SER A 1 101 ? 12.294 11.010 -13.245 1.00 69.12 101 SER A N 1
ATOM 791 C CA . SER A 1 101 ? 12.750 12.379 -13.014 1.00 69.12 101 SER A CA 1
ATOM 792 C C . SER A 1 101 ? 13.424 12.914 -14.275 1.00 69.12 101 SER A C 1
ATOM 794 O O . SER A 1 101 ? 14.351 12.299 -14.790 1.00 69.12 101 SER A O 1
ATOM 796 N N . LYS A 1 102 ? 12.994 14.095 -14.731 1.00 65.19 102 LYS A N 1
ATOM 797 C CA . LYS A 1 102 ? 13.594 14.809 -15.872 1.00 65.19 102 LYS A CA 1
ATOM 798 C C . LYS A 1 102 ? 14.899 15.539 -15.517 1.00 65.19 102 LYS A C 1
ATOM 800 O O . LYS A 1 102 ? 15.497 16.174 -16.378 1.00 65.19 102 LYS A O 1
ATOM 805 N N . LYS A 1 103 ? 15.323 15.518 -14.246 1.00 66.81 103 LYS A N 1
ATOM 806 C CA . LYS A 1 103 ? 16.536 16.215 -13.786 1.00 66.81 103 LYS A CA 1
ATOM 807 C C . LYS A 1 103 ? 17.771 15.339 -14.004 1.00 66.81 103 LYS A C 1
ATOM 809 O O . LYS A 1 103 ? 17.806 14.218 -13.502 1.00 66.81 103 LYS A O 1
ATOM 814 N N . ALA A 1 104 ? 18.792 15.884 -14.667 1.00 60.09 104 ALA A N 1
ATOM 815 C CA . ALA A 1 104 ? 20.047 15.188 -14.973 1.00 60.09 104 ALA A CA 1
ATOM 816 C C . ALA A 1 104 ? 20.740 14.600 -13.725 1.00 60.09 104 ALA A C 1
ATOM 818 O O . ALA A 1 104 ? 21.236 13.478 -13.772 1.00 60.09 104 ALA A O 1
ATOM 819 N N . ASP A 1 105 ? 20.682 15.292 -12.582 1.00 60.97 105 ASP A N 1
ATOM 820 C CA . ASP A 1 105 ? 21.275 14.813 -11.321 1.00 60.97 105 ASP A CA 1
ATOM 821 C C . ASP A 1 105 ? 20.588 13.554 -10.777 1.00 60.97 105 ASP A C 1
ATOM 823 O O . ASP A 1 105 ? 21.216 12.708 -10.149 1.00 60.97 105 ASP A O 1
ATOM 827 N N . ALA A 1 106 ? 19.282 13.408 -11.024 1.00 61.19 106 ALA A N 1
ATOM 828 C CA . ALA A 1 106 ? 18.541 12.218 -10.623 1.00 61.19 106 ALA A CA 1
ATOM 829 C C . ALA A 1 106 ? 18.838 11.034 -11.553 1.00 61.19 106 ALA A C 1
ATOM 831 O O . ALA A 1 106 ? 18.850 9.902 -11.090 1.00 61.19 106 ALA A O 1
ATOM 832 N N . ALA A 1 107 ? 19.098 11.290 -12.839 1.00 61.44 107 ALA A N 1
ATOM 833 C CA . ALA A 1 107 ? 19.532 10.262 -13.781 1.00 61.44 107 ALA A CA 1
ATOM 834 C C . ALA A 1 107 ? 20.924 9.716 -13.417 1.00 61.44 107 ALA A C 1
ATOM 836 O O . ALA A 1 107 ? 21.091 8.504 -13.360 1.00 61.44 107 ALA A O 1
ATOM 837 N N . LYS A 1 108 ? 21.876 10.586 -13.050 1.00 59.44 108 LYS A N 1
ATOM 838 C CA . LYS A 1 108 ? 23.208 10.165 -12.579 1.00 59.44 108 LYS A CA 1
ATOM 839 C C . LYS A 1 108 ? 23.162 9.397 -11.258 1.00 59.44 108 LYS A C 1
ATOM 841 O O . LYS A 1 108 ? 23.747 8.328 -11.159 1.00 59.44 108 LYS A O 1
ATOM 846 N N . ALA A 1 109 ? 22.389 9.873 -10.278 1.00 62.00 109 ALA A N 1
ATOM 847 C CA . ALA A 1 109 ? 22.229 9.172 -9.001 1.00 62.00 109 ALA A CA 1
ATOM 848 C C . ALA A 1 109 ? 21.592 7.775 -9.154 1.00 62.00 109 ALA A C 1
ATOM 850 O O . ALA A 1 109 ? 21.841 6.891 -8.340 1.00 62.00 109 ALA A O 1
ATOM 851 N N . ARG A 1 110 ? 20.768 7.564 -10.191 1.00 62.66 110 ARG A N 1
ATOM 852 C CA . ARG A 1 110 ? 20.194 6.252 -10.540 1.00 62.66 110 ARG A CA 1
ATOM 853 C C . ARG A 1 110 ? 21.228 5.299 -11.132 1.00 62.66 110 ARG A C 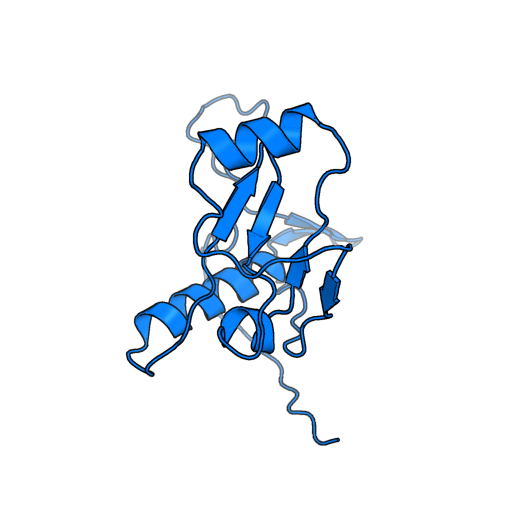1
ATOM 855 O O . ARG A 1 110 ? 21.189 4.111 -10.831 1.00 62.66 110 ARG A O 1
ATOM 862 N N . GLU A 1 111 ? 22.118 5.828 -11.965 1.00 61.59 111 GLU A N 1
ATOM 863 C CA . GLU A 1 111 ? 23.204 5.082 -12.604 1.00 61.59 111 GLU A CA 1
ATOM 864 C C . GLU A 1 111 ? 24.262 4.669 -11.568 1.00 61.59 111 GLU A C 1
ATOM 866 O O . GLU A 1 111 ? 24.648 3.505 -11.502 1.00 61.59 111 GLU A O 1
ATOM 871 N N . GLU A 1 112 ? 24.638 5.590 -10.677 1.00 59.50 112 GLU A N 1
ATOM 872 C CA . GLU A 1 112 ? 25.602 5.358 -9.592 1.00 59.50 112 GLU A CA 1
ATOM 873 C C . GLU A 1 112 ? 25.072 4.413 -8.503 1.00 59.50 112 GLU A C 1
ATOM 875 O O . GLU A 1 112 ? 25.839 3.651 -7.918 1.00 59.50 112 GLU A O 1
ATOM 880 N N . ALA A 1 113 ? 23.764 4.433 -8.225 1.00 60.22 113 ALA A N 1
ATOM 881 C CA . ALA A 1 113 ? 23.164 3.568 -7.212 1.00 60.22 113 ALA A CA 1
ATOM 882 C C . ALA A 1 113 ? 23.009 2.107 -7.668 1.00 60.22 113 ALA A C 1
ATOM 884 O O . ALA A 1 113 ? 22.678 1.259 -6.840 1.00 60.22 113 ALA A O 1
ATOM 885 N N . GLY A 1 114 ? 23.169 1.806 -8.965 1.00 57.81 114 GLY A N 1
ATOM 886 C CA . GLY A 1 114 ? 22.958 0.464 -9.527 1.00 57.81 114 GLY A CA 1
ATOM 887 C C . GLY A 1 114 ? 21.544 -0.100 -9.311 1.00 57.81 114 GLY A C 1
ATOM 888 O O . GLY A 1 114 ? 21.272 -1.252 -9.633 1.00 57.81 114 GLY A O 1
ATOM 889 N N . THR A 1 115 ? 20.621 0.700 -8.774 1.00 57.16 115 THR A N 1
ATOM 890 C CA . THR A 1 115 ? 19.311 0.251 -8.291 1.00 57.16 115 THR A CA 1
ATOM 891 C C . THR A 1 115 ? 18.352 -0.089 -9.418 1.00 57.16 115 THR A C 1
ATOM 893 O O . THR A 1 115 ? 17.377 -0.780 -9.170 1.00 57.16 115 THR A O 1
ATOM 896 N N . LEU A 1 116 ? 18.609 0.365 -10.646 1.00 60.47 116 LEU A N 1
ATOM 897 C CA . LEU A 1 116 ? 17.717 0.177 -11.794 1.00 60.47 116 LEU A CA 1
ATOM 898 C C . LEU A 1 116 ? 18.318 -0.690 -12.910 1.00 60.47 116 LEU A C 1
ATOM 900 O O . LEU A 1 116 ? 17.719 -0.770 -13.978 1.00 60.47 116 LEU A O 1
ATOM 904 N N . VAL A 1 117 ? 19.467 -1.341 -12.692 1.00 60.03 117 VAL A N 1
ATOM 905 C CA . VAL A 1 117 ? 20.142 -2.140 -13.738 1.00 60.03 117 VAL A CA 1
ATOM 906 C C . VAL A 1 117 ? 19.249 -3.281 -14.252 1.00 60.03 117 VAL A C 1
ATOM 908 O O . VAL A 1 117 ? 19.282 -3.595 -15.437 1.00 60.03 117 VAL A O 1
ATOM 911 N N . GLU A 1 118 ? 18.388 -3.838 -13.395 1.00 65.69 118 GLU A N 1
ATOM 912 C CA . GLU A 1 118 ? 17.401 -4.871 -13.759 1.00 65.69 118 GLU A CA 1
ATOM 913 C C . GLU A 1 118 ? 15.958 -4.348 -13.872 1.00 65.69 118 GLU A C 1
ATOM 915 O O . GLU A 1 118 ? 15.021 -5.129 -14.069 1.00 65.69 118 GLU A O 1
ATOM 920 N N . ALA A 1 119 ? 15.751 -3.037 -13.722 1.00 77.38 119 ALA A N 1
ATOM 921 C CA . ALA A 1 119 ? 14.420 -2.451 -13.757 1.00 77.38 119 ALA A CA 1
ATOM 922 C C . ALA A 1 119 ? 13.896 -2.349 -15.191 1.00 77.38 119 ALA A C 1
ATOM 924 O O . ALA A 1 119 ? 14.632 -2.057 -16.135 1.00 77.38 119 ALA A O 1
ATOM 925 N N . THR A 1 120 ? 12.586 -2.505 -15.348 1.00 81.44 120 THR A N 1
ATOM 926 C CA . THR A 1 120 ? 11.915 -2.345 -16.635 1.00 81.44 120 THR A CA 1
ATOM 927 C C . THR A 1 120 ? 12.125 -0.907 -17.137 1.00 81.44 120 THR A C 1
ATOM 929 O O . THR A 1 120 ? 11.843 0.047 -16.398 1.00 81.44 120 THR A O 1
ATOM 932 N N . PRO A 1 121 ? 12.641 -0.694 -18.361 1.00 80.81 121 PRO A N 1
ATOM 933 C CA . PRO A 1 121 ? 12.869 0.649 -18.878 1.00 80.81 121 PRO A CA 1
ATOM 934 C C . PRO A 1 121 ? 11.535 1.366 -19.112 1.00 80.81 121 PRO A C 1
ATOM 936 O O . PRO A 1 121 ? 10.600 0.809 -19.682 1.00 80.81 121 PRO A O 1
ATOM 939 N N . THR A 1 122 ? 11.449 2.621 -18.672 1.00 79.50 122 THR A N 1
ATOM 940 C CA . THR A 1 122 ? 10.275 3.488 -18.859 1.00 79.50 122 THR A CA 1
ATOM 941 C C . THR A 1 122 ? 10.740 4.841 -19.392 1.00 79.50 122 THR A C 1
ATOM 943 O O . THR A 1 122 ? 11.575 5.499 -18.773 1.00 79.50 122 THR A O 1
ATOM 946 N N . THR A 1 123 ? 10.245 5.242 -20.567 1.00 77.00 123 THR A N 1
ATOM 947 C CA . THR A 1 123 ? 10.592 6.526 -21.208 1.00 77.00 123 THR A CA 1
ATOM 948 C C . THR A 1 123 ? 9.763 7.679 -20.657 1.00 77.00 123 THR A C 1
ATOM 950 O O . THR A 1 123 ? 10.271 8.783 -20.474 1.00 77.00 123 THR A O 1
ATOM 953 N N . ASP A 1 124 ? 8.502 7.398 -20.337 1.00 85.50 124 ASP A N 1
ATOM 954 C CA . ASP A 1 124 ? 7.512 8.367 -19.890 1.00 85.50 124 ASP A CA 1
ATOM 955 C C . ASP A 1 124 ? 6.918 7.980 -18.537 1.00 85.50 124 ASP A C 1
ATOM 957 O O . ASP A 1 124 ? 7.127 6.883 -18.014 1.00 85.50 124 ASP A O 1
ATOM 961 N N . THR A 1 125 ? 6.156 8.906 -17.959 1.00 89.88 125 THR A N 1
ATOM 962 C CA . THR A 1 125 ? 5.369 8.617 -16.763 1.00 89.88 125 THR A CA 1
ATOM 963 C C . THR A 1 125 ? 4.318 7.560 -17.081 1.00 89.88 125 THR A C 1
ATOM 965 O O . THR A 1 125 ? 3.424 7.794 -17.892 1.00 89.88 125 THR A O 1
ATOM 968 N N . VAL A 1 126 ? 4.388 6.427 -16.390 1.00 92.69 126 VAL A N 1
ATOM 969 C CA . VAL A 1 126 ? 3.423 5.332 -16.511 1.00 92.69 126 VAL A CA 1
ATOM 970 C C . VAL A 1 126 ? 2.600 5.216 -15.237 1.00 92.69 126 VAL A C 1
ATOM 972 O O . VAL A 1 126 ? 3.123 5.281 -14.122 1.00 92.69 126 VAL A O 1
ATOM 975 N N . THR A 1 127 ? 1.287 5.058 -15.399 1.00 95.25 127 THR A N 1
ATOM 976 C CA . THR A 1 127 ? 0.352 4.927 -14.277 1.00 95.25 127 THR A CA 1
ATOM 977 C C . THR A 1 127 ? -0.691 3.871 -14.581 1.00 95.25 127 THR A C 1
ATOM 979 O O . THR A 1 127 ? -1.205 3.814 -15.699 1.00 95.25 127 THR A O 1
ATOM 982 N N . ARG A 1 128 ? -1.039 3.078 -13.573 1.00 95.19 128 ARG A N 1
ATOM 983 C CA . ARG A 1 128 ? -2.154 2.140 -13.614 1.00 95.19 128 ARG A CA 1
ATOM 984 C C . ARG A 1 128 ? -2.887 2.173 -12.287 1.00 95.19 128 ARG A C 1
ATOM 986 O O . ARG A 1 128 ? -2.293 1.983 -11.228 1.00 95.19 128 ARG A O 1
ATOM 993 N N . VAL A 1 129 ? -4.191 2.417 -12.353 1.00 95.62 129 VAL A N 1
ATOM 994 C CA . VAL A 1 129 ? -5.057 2.378 -11.173 1.00 95.62 129 VAL A CA 1
ATOM 995 C C . VAL A 1 129 ? -5.183 0.933 -10.701 1.00 95.62 129 VAL A C 1
ATOM 997 O O . VAL A 1 129 ? -5.448 0.047 -11.509 1.00 95.62 129 VAL A O 1
ATOM 1000 N N . SER A 1 130 ? -5.037 0.726 -9.393 1.00 95.94 130 SER A N 1
ATOM 1001 C CA . SER A 1 130 ? -5.221 -0.568 -8.733 1.00 95.94 130 SER A CA 1
ATOM 1002 C C . SER A 1 130 ? -6.573 -1.209 -9.081 1.00 95.94 130 SER A C 1
ATOM 1004 O O . SER A 1 130 ? -7.618 -0.600 -8.791 1.00 95.94 130 SER A O 1
ATOM 1006 N N . PRO A 1 131 ? -6.591 -2.432 -9.644 1.00 95.44 131 PRO A N 1
ATOM 1007 C CA . PRO A 1 131 ? -7.802 -3.244 -9.726 1.00 95.44 131 PRO A CA 1
ATOM 1008 C C . PRO A 1 131 ? -8.352 -3.590 -8.338 1.00 95.44 131 PRO A C 1
ATOM 1010 O O . PRO A 1 131 ? -9.562 -3.522 -8.123 1.00 95.44 131 PRO A O 1
ATOM 1013 N N . PHE A 1 132 ? -7.473 -3.885 -7.372 1.00 96.12 132 PHE A N 1
ATOM 1014 C CA . PHE A 1 132 ? -7.875 -4.097 -5.987 1.00 96.12 132 PHE A CA 1
ATOM 1015 C C . PHE A 1 132 ? -8.191 -2.763 -5.301 1.00 96.12 132 PHE A C 1
ATOM 1017 O O . PHE A 1 132 ? -7.318 -1.906 -5.117 1.00 96.12 132 PHE A O 1
ATOM 1024 N N . ARG A 1 133 ? -9.447 -2.572 -4.894 1.00 95.19 133 ARG A N 1
ATOM 1025 C CA . ARG A 1 133 ? -9.902 -1.365 -4.193 1.00 95.19 133 ARG A CA 1
ATOM 1026 C C . ARG A 1 133 ? -10.344 -1.721 -2.784 1.00 95.19 133 ARG A C 1
ATOM 1028 O O . ARG A 1 133 ? -11.092 -2.668 -2.584 1.00 95.19 133 ARG A O 1
ATOM 1035 N N . VAL A 1 134 ? -9.903 -0.919 -1.822 1.00 95.94 134 VAL A N 1
ATOM 1036 C CA . VAL A 1 134 ? -10.274 -1.055 -0.413 1.00 95.94 134 VAL A CA 1
ATOM 1037 C C . VAL A 1 134 ? -10.439 0.334 0.194 1.00 95.94 134 VAL A C 1
ATOM 1039 O O . VAL A 1 134 ? -9.670 1.248 -0.126 1.00 95.94 134 VAL A O 1
ATOM 1042 N N . SER A 1 135 ? -11.468 0.502 1.022 1.00 94.75 135 SER A N 1
ATOM 1043 C CA . SER A 1 135 ? -11.711 1.719 1.795 1.00 94.75 135 SER A CA 1
ATOM 1044 C C . SER A 1 135 ? -10.907 1.713 3.097 1.00 94.75 135 SER A C 1
ATOM 1046 O O . SER A 1 135 ? -10.196 0.763 3.418 1.00 94.75 135 SER A O 1
ATOM 1048 N N . THR A 1 136 ? -10.995 2.798 3.861 1.00 93.62 136 THR A N 1
ATOM 1049 C CA . THR A 1 136 ? -10.537 2.795 5.253 1.00 93.62 136 THR A CA 1
ATOM 1050 C C . THR A 1 136 ? -11.392 1.846 6.088 1.00 93.62 136 THR A C 1
ATOM 1052 O O . THR A 1 136 ? -12.604 1.780 5.878 1.00 93.62 136 THR A O 1
ATOM 1055 N N . LEU A 1 137 ? -10.778 1.168 7.057 1.00 92.88 137 LEU A N 1
ATOM 1056 C CA . LEU A 1 137 ? -11.510 0.496 8.130 1.00 92.88 137 LEU A C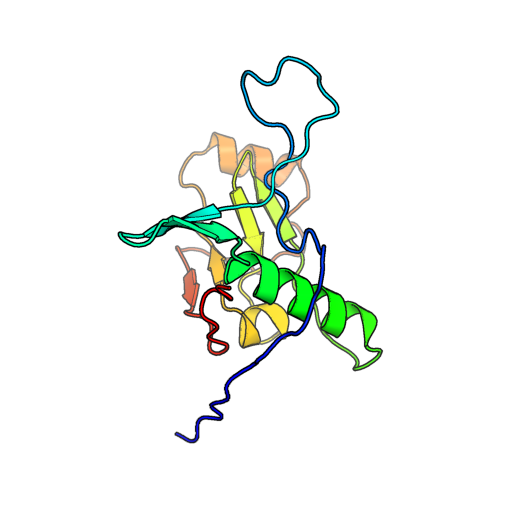A 1
ATOM 1057 C C . LEU A 1 137 ? -11.694 1.514 9.248 1.00 92.88 137 LEU A C 1
ATOM 1059 O O . LEU A 1 137 ? -10.706 2.086 9.713 1.00 92.88 137 LEU A O 1
ATOM 1063 N N . VAL A 1 138 ? -12.934 1.778 9.630 1.00 88.25 138 VAL A N 1
ATOM 1064 C CA . VAL A 1 138 ? -13.283 2.782 10.638 1.00 88.25 138 VAL A CA 1
ATOM 1065 C C . VAL A 1 138 ? -14.107 2.079 11.706 1.00 88.25 138 VAL A C 1
ATOM 1067 O O . VAL A 1 138 ? -14.959 1.259 11.362 1.00 88.25 138 VAL A O 1
ATOM 1070 N N . SER A 1 139 ? -13.783 2.359 12.969 1.00 79.38 139 SER A N 1
ATOM 1071 C CA . SER A 1 139 ? -14.555 1.911 14.131 1.00 79.38 139 SER A CA 1
ATOM 1072 C C . SER A 1 139 ? -15.809 2.744 14.338 1.00 79.38 139 SER A C 1
ATOM 1074 O O . SER A 1 139 ? -15.806 3.922 13.923 1.00 79.38 139 SER A O 1
#